Protein AF-A0A9E3BGW9-F1 (afdb_monomer_lite)

Radius of gyration: 23.38 Å; chains: 1; bounding box: 86×30×37 Å

Secondary structure (DSSP, 8-state):
--EEEEEEE-S-GGGTT--SSEEEEE-S-----GGG--TTEEEEEEETT--EEEEEESSSS-EEESS-TTSTTSTTHHHHHHHHHHHTT----HHHHHHHHHHHHHHHGGGG---------------------

Foldseek 3Di:
DKDKAFKAFPLDFLNPPDDGTWIFIADDDDFDDPVPDDPQKDQGMAGPVRTGAKIAGPPDSDIDGRTDLPDLRTQQSLSSVLSSCVSVVDDRDPVVSVVVNVVSVVVCVVVPDDDPDDDDDDDDDDDDDDDDD

Structure (mmCIF, N/CA/C/O backbone):
data_AF-A0A9E3BGW9-F1
#
_entry.id   AF-A0A9E3BGW9-F1
#
loop_
_atom_site.group_PDB
_atom_site.id
_atom_site.type_symbol
_atom_site.label_atom_id
_atom_site.label_alt_id
_atom_site.label_comp_id
_atom_site.label_asym_id
_atom_site.label_entity_id
_atom_site.label_seq_id
_atom_site.pdbx_PDB_ins_code
_atom_site.Cartn_x
_atom_site.Cartn_y
_atom_site.Cartn_z
_atom_site.occupancy
_atom_site.B_iso_or_equiv
_atom_site.auth_seq_id
_atom_site.auth_comp_id
_atom_site.auth_asym_id
_atom_site.auth_atom_id
_atom_site.pdbx_PDB_model_num
ATOM 1 N N . HIS A 1 1 ? 8.437 18.934 7.105 1.00 51.59 1 HIS A N 1
ATOM 2 C CA . HIS A 1 1 ? 7.301 18.046 7.430 1.00 51.59 1 HIS A CA 1
ATOM 3 C C . HIS A 1 1 ? 7.357 16.849 6.499 1.00 51.59 1 HIS A C 1
ATOM 5 O O . HIS A 1 1 ? 7.489 17.057 5.306 1.00 51.59 1 HIS A O 1
ATOM 11 N N . GLY A 1 2 ? 7.350 15.635 7.044 1.00 62.84 2 GLY A N 1
ATOM 12 C CA . GLY A 1 2 ? 7.626 14.388 6.324 1.00 62.84 2 GLY A CA 1
ATOM 13 C C . GLY A 1 2 ? 8.431 13.488 7.251 1.00 62.84 2 GLY A C 1
ATOM 14 O O . GLY A 1 2 ? 9.641 13.645 7.363 1.00 62.84 2 GLY A O 1
ATOM 15 N N . LYS A 1 3 ? 7.745 12.646 8.026 1.00 83.38 3 LYS A N 1
ATOM 16 C CA . LYS A 1 3 ? 8.394 11.635 8.869 1.00 83.38 3 LYS A CA 1
ATOM 17 C C . LYS A 1 3 ? 8.259 10.299 8.163 1.00 83.38 3 LYS A C 1
ATOM 19 O O . LYS A 1 3 ? 7.172 9.975 7.688 1.00 83.38 3 LYS A O 1
ATOM 24 N N . THR A 1 4 ? 9.328 9.522 8.118 1.00 90.19 4 THR A N 1
ATOM 25 C CA . THR A 1 4 ? 9.249 8.139 7.655 1.00 90.19 4 THR A CA 1
ATOM 26 C C . THR A 1 4 ? 8.781 7.231 8.789 1.00 90.19 4 THR A C 1
ATOM 28 O O . THR A 1 4 ? 8.835 7.573 9.976 1.00 90.19 4 THR A O 1
ATOM 31 N N . SER A 1 5 ? 8.228 6.079 8.442 1.00 92.81 5 SER A N 1
ATOM 32 C CA . SER A 1 5 ? 7.826 5.056 9.399 1.00 92.81 5 SER A CA 1
ATOM 33 C C . SER A 1 5 ? 7.952 3.677 8.786 1.00 92.81 5 SER A C 1
ATOM 35 O O . SER A 1 5 ? 7.636 3.486 7.618 1.00 92.81 5 SER A O 1
ATOM 37 N N . SER A 1 6 ? 8.373 2.722 9.609 1.00 97.25 6 SER A N 1
ATOM 38 C CA . SER A 1 6 ? 8.366 1.305 9.265 1.00 97.25 6 SER A CA 1
ATOM 39 C C . SER A 1 6 ? 6.932 0.772 9.340 1.00 97.25 6 SER A C 1
ATOM 41 O O . SER A 1 6 ? 6.267 0.904 10.379 1.00 97.25 6 SER A O 1
ATOM 43 N N . VAL A 1 7 ? 6.446 0.229 8.226 1.00 98.12 7 VAL A N 1
ATOM 44 C CA . VAL A 1 7 ? 5.085 -0.290 8.059 1.00 98.12 7 VAL A CA 1
ATOM 45 C C . VAL A 1 7 ? 5.148 -1.783 7.770 1.00 98.12 7 VAL A C 1
ATOM 47 O O . VAL A 1 7 ? 5.808 -2.197 6.825 1.00 98.12 7 VAL A O 1
ATOM 50 N N . PHE A 1 8 ? 4.435 -2.560 8.581 1.00 98.62 8 PHE A N 1
ATOM 51 C CA . PHE A 1 8 ? 4.253 -3.998 8.426 1.00 98.62 8 PHE A CA 1
ATOM 52 C C . PHE A 1 8 ? 2.960 -4.280 7.674 1.00 98.62 8 PHE A C 1
ATOM 54 O O . PHE A 1 8 ? 1.974 -3.567 7.893 1.00 98.62 8 PHE A O 1
ATOM 61 N N . HIS A 1 9 ? 2.924 -5.310 6.833 1.00 98.62 9 HIS A N 1
ATOM 62 C CA . HIS A 1 9 ? 1.747 -5.593 6.012 1.00 98.62 9 HIS A CA 1
ATOM 63 C C . HIS A 1 9 ? 1.470 -7.076 5.769 1.00 98.62 9 HIS A C 1
ATOM 65 O O . HIS A 1 9 ? 2.346 -7.927 5.860 1.00 98.62 9 HIS A O 1
ATOM 71 N N . THR A 1 10 ? 0.251 -7.386 5.335 1.00 97.88 10 THR A N 1
ATOM 72 C CA . THR A 1 10 ? -0.181 -8.758 5.022 1.00 97.88 10 THR A CA 1
ATOM 73 C C . THR A 1 10 ? 0.165 -9.223 3.606 1.00 97.88 10 THR A C 1
ATOM 75 O O . THR A 1 10 ? -0.228 -10.320 3.223 1.00 97.88 10 THR A O 1
ATOM 78 N N . ASN A 1 11 ? 0.908 -8.427 2.824 1.00 98.19 11 ASN A N 1
ATOM 79 C CA . ASN A 1 11 ? 1.300 -8.742 1.443 1.00 98.19 11 ASN A CA 1
ATOM 80 C C . ASN A 1 11 ? 0.082 -8.973 0.519 1.00 98.19 11 ASN A C 1
ATOM 82 O O . ASN A 1 11 ? 0.082 -9.854 -0.340 1.00 98.19 11 ASN A O 1
ATOM 86 N N . THR A 1 12 ? -0.983 -8.190 0.719 1.00 96.88 12 THR A N 1
ATOM 87 C CA . THR A 1 12 ? -2.251 -8.296 -0.018 1.00 96.88 12 THR A CA 1
ATOM 88 C C . THR A 1 12 ? -2.638 -6.980 -0.692 1.00 96.88 12 THR A C 1
ATOM 90 O O . THR A 1 12 ? -2.233 -5.893 -0.269 1.00 96.88 12 THR A O 1
ATOM 93 N N . GLY A 1 13 ? -3.464 -7.072 -1.738 1.00 96.31 13 GLY A N 1
ATOM 94 C CA . GLY A 1 13 ? -4.009 -5.908 -2.435 1.00 96.31 13 GLY A CA 1
ATOM 95 C C . GLY A 1 13 ? -2.916 -5.008 -3.002 1.00 96.31 13 GLY A C 1
ATOM 96 O O . GLY A 1 13 ? -1.922 -5.480 -3.551 1.00 96.31 13 GLY A O 1
ATOM 97 N N . VAL A 1 14 ? -3.061 -3.697 -2.800 1.00 97.88 14 VAL A N 1
ATOM 98 C CA . VAL A 1 14 ? -2.054 -2.715 -3.234 1.00 97.88 14 VAL A CA 1
ATOM 99 C C . VAL A 1 14 ? -0.673 -2.943 -2.606 1.00 97.88 14 VAL A C 1
ATOM 101 O O . VAL A 1 14 ? 0.325 -2.529 -3.184 1.00 97.88 14 VAL A O 1
ATOM 104 N N . LEU A 1 15 ? -0.581 -3.657 -1.478 1.00 98.31 15 LEU A N 1
ATOM 105 C CA . LEU A 1 15 ? 0.676 -3.922 -0.770 1.00 98.31 15 LEU A CA 1
ATOM 106 C C . LEU A 1 15 ? 1.378 -5.217 -1.209 1.00 98.31 15 LEU A C 1
ATOM 108 O O . LEU A 1 15 ? 2.377 -5.616 -0.617 1.00 98.31 15 LEU A O 1
ATOM 112 N N . GLN A 1 16 ? 0.870 -5.899 -2.234 1.00 97.94 16 GLN A N 1
ATOM 113 C CA . GLN A 1 16 ? 1.447 -7.155 -2.695 1.00 97.94 16 GLN A CA 1
ATOM 114 C C . GLN A 1 16 ? 2.846 -6.971 -3.318 1.00 97.94 16 GLN A C 1
ATOM 116 O O . GLN A 1 16 ? 3.070 -6.144 -4.202 1.00 97.94 16 GLN A O 1
ATOM 121 N N . GLY A 1 17 ? 3.793 -7.809 -2.906 1.00 96.88 17 GLY A N 1
ATOM 122 C CA . GLY A 1 17 ? 5.163 -7.846 -3.411 1.00 96.88 17 GLY A CA 1
ATOM 123 C C . GLY A 1 17 ? 6.079 -6.749 -2.868 1.00 96.88 17 GLY A C 1
ATOM 124 O O . GLY A 1 17 ? 7.162 -6.569 -3.419 1.00 96.88 17 GLY A O 1
ATOM 125 N N . LEU A 1 18 ? 5.658 -6.011 -1.837 1.00 97.19 18 LEU A N 1
ATOM 126 C CA . LEU A 1 18 ? 6.521 -5.090 -1.095 1.00 97.19 18 LEU A CA 1
ATOM 127 C C . LEU A 1 18 ? 7.328 -5.823 -0.016 1.00 97.19 18 LEU A C 1
ATOM 129 O O . LEU A 1 18 ? 6.966 -6.915 0.426 1.00 97.19 18 LEU A O 1
ATOM 133 N N . SER A 1 19 ? 8.438 -5.206 0.392 1.00 96.62 19 SER A N 1
ATOM 134 C CA . SER A 1 19 ? 9.215 -5.634 1.557 1.00 96.62 19 SER A CA 1
ATOM 135 C C . SER A 1 19 ? 8.389 -5.496 2.835 1.00 96.62 19 SER A C 1
ATOM 137 O O . SER A 1 19 ? 7.643 -4.532 2.989 1.00 96.62 19 SER A O 1
ATOM 139 N N . ASP A 1 20 ? 8.573 -6.418 3.780 1.00 96.50 20 ASP A N 1
ATOM 140 C CA . ASP A 1 20 ? 7.905 -6.369 5.081 1.00 96.50 20 ASP A CA 1
ATOM 141 C C . ASP A 1 20 ? 8.939 -6.352 6.228 1.00 96.50 20 ASP A C 1
ATOM 143 O O . ASP A 1 20 ? 9.645 -7.346 6.429 1.00 96.50 20 ASP A O 1
ATOM 147 N N . PRO A 1 21 ? 9.064 -5.246 6.987 1.00 97.75 21 PRO A N 1
ATOM 148 C CA . PRO A 1 21 ? 8.389 -3.968 6.770 1.00 97.75 21 PRO A CA 1
ATOM 149 C C . PRO A 1 21 ? 8.997 -3.172 5.601 1.00 97.75 21 PRO A C 1
ATOM 151 O O . PRO A 1 21 ? 10.136 -3.412 5.204 1.00 97.75 21 PRO A O 1
ATOM 154 N N . PHE A 1 22 ? 8.278 -2.150 5.136 1.00 97.56 22 PHE A N 1
ATOM 155 C CA . PHE A 1 22 ? 8.802 -1.126 4.221 1.00 97.56 22 PHE A CA 1
ATOM 156 C C . PHE A 1 22 ? 8.815 0.263 4.874 1.00 97.56 22 PHE A C 1
ATOM 158 O O . PHE A 1 22 ? 8.104 0.527 5.856 1.00 97.56 22 PHE A O 1
ATOM 165 N N . THR A 1 23 ? 9.628 1.165 4.327 1.00 96.50 23 THR A N 1
ATOM 166 C CA . THR A 1 23 ? 9.685 2.576 4.726 1.00 96.50 23 THR A CA 1
ATOM 167 C C . THR A 1 23 ? 8.595 3.378 4.016 1.00 96.50 23 THR A C 1
ATOM 169 O O . THR A 1 23 ? 8.571 3.461 2.791 1.00 96.50 23 THR A O 1
ATOM 172 N N . ALA A 1 24 ? 7.707 4.018 4.782 1.00 96.12 24 ALA A N 1
ATOM 173 C CA . ALA A 1 24 ? 6.628 4.855 4.258 1.00 96.12 24 ALA A CA 1
ATOM 174 C C . ALA A 1 24 ? 6.719 6.300 4.755 1.00 96.12 24 ALA A C 1
ATOM 176 O O . ALA A 1 24 ? 6.941 6.545 5.945 1.00 96.12 24 ALA A O 1
ATOM 177 N N . THR A 1 25 ? 6.458 7.262 3.872 1.00 94.19 25 THR A N 1
ATOM 178 C CA . THR A 1 25 ? 6.392 8.685 4.221 1.00 94.19 25 THR A CA 1
ATOM 179 C C . THR A 1 25 ? 5.024 9.057 4.763 1.00 94.19 25 THR A C 1
ATOM 181 O O . THR A 1 25 ? 3.990 8.749 4.169 1.00 94.19 25 THR A O 1
ATOM 184 N N . ARG A 1 26 ? 5.011 9.768 5.892 1.00 89.06 26 ARG A N 1
ATOM 185 C CA . ARG A 1 26 ? 3.796 10.285 6.523 1.00 89.06 26 ARG A CA 1
ATOM 186 C C . ARG A 1 26 ? 3.896 11.770 6.820 1.00 89.06 26 ARG A C 1
ATOM 188 O O . ARG A 1 26 ? 4.952 12.281 7.207 1.00 89.06 26 ARG A O 1
ATOM 195 N N . TYR A 1 27 ? 2.747 12.430 6.771 1.00 83.69 27 TYR A N 1
ATOM 196 C CA . TYR A 1 27 ? 2.551 13.730 7.400 1.00 83.69 27 TYR A CA 1
ATOM 197 C C . TYR A 1 27 ? 1.841 13.584 8.746 1.00 83.69 27 TYR A C 1
ATOM 199 O O . TYR A 1 27 ? 1.412 12.498 9.140 1.00 83.69 27 TYR A O 1
ATOM 207 N N . HIS A 1 28 ? 1.767 14.687 9.488 1.00 69.94 28 HIS A N 1
ATOM 208 C CA . HIS A 1 28 ? 0.946 14.748 10.689 1.00 69.94 28 HIS A CA 1
ATOM 209 C C . HIS A 1 28 ? -0.517 14.642 10.262 1.00 69.94 28 HIS A C 1
ATOM 211 O O . HIS A 1 28 ? -1.042 15.564 9.648 1.00 69.94 28 HIS A O 1
ATOM 217 N N . SER A 1 29 ? -1.142 13.505 10.548 1.00 70.88 29 SER A N 1
ATOM 218 C CA . SER A 1 29 ? -2.555 13.274 10.279 1.00 70.88 29 SER A CA 1
ATOM 219 C C . SER A 1 29 ? -3.173 12.458 11.406 1.00 70.88 29 SER A C 1
ATOM 221 O O . SER A 1 29 ? -2.464 11.811 12.184 1.00 70.88 29 SER A O 1
ATOM 223 N N . LEU A 1 30 ? -4.499 12.519 11.484 1.00 87.38 30 LEU A N 1
ATOM 224 C CA . LEU A 1 30 ? -5.295 11.607 12.292 1.00 87.38 30 LEU A CA 1
ATOM 225 C C . LEU A 1 30 ? -5.154 10.183 11.742 1.00 87.38 30 LEU A C 1
ATOM 227 O O . LEU A 1 30 ? -4.837 9.979 10.571 1.00 87.38 30 LEU A O 1
ATOM 231 N N . THR A 1 31 ? -5.386 9.201 12.602 1.00 91.44 31 THR A N 1
ATOM 232 C CA . THR A 1 31 ? -5.302 7.778 12.262 1.00 91.44 31 THR A CA 1
ATOM 233 C C . THR A 1 31 ? -6.606 7.094 12.626 1.00 91.44 31 THR A C 1
ATOM 235 O O . THR A 1 31 ? -7.246 7.486 13.601 1.00 91.44 31 THR A O 1
ATOM 238 N N . ILE A 1 32 ? -6.972 6.045 11.889 1.00 93.44 32 ILE A N 1
ATOM 239 C CA . ILE A 1 32 ? -8.141 5.224 12.219 1.00 93.44 32 ILE A CA 1
ATOM 240 C C . ILE A 1 32 ? -7.949 4.604 13.608 1.00 93.44 32 ILE A C 1
ATOM 242 O O . ILE A 1 32 ? -6.925 3.966 13.873 1.00 93.44 32 ILE A O 1
ATOM 246 N N . LEU A 1 33 ? -8.944 4.783 14.477 1.00 94.94 33 LEU A N 1
ATOM 247 C CA . LEU A 1 33 ? -9.018 4.087 15.756 1.00 94.94 33 LEU A CA 1
ATOM 248 C C . LEU A 1 33 ? -9.473 2.638 15.506 1.00 94.94 33 LEU A C 1
ATOM 250 O O . LEU A 1 33 ? -10.488 2.439 14.833 1.00 94.94 33 LEU A O 1
ATOM 254 N N . PRO A 1 34 ? -8.743 1.613 15.985 1.00 94.38 34 PRO A N 1
ATOM 255 C CA . PRO A 1 34 ? -9.096 0.214 15.734 1.00 94.38 34 PRO A CA 1
ATOM 256 C C . PRO A 1 34 ? -10.535 -0.150 16.120 1.00 94.38 34 PRO A C 1
ATOM 258 O O . PRO A 1 34 ? -11.180 -0.911 15.409 1.00 94.38 34 PRO A O 1
ATOM 261 N N . GLU A 1 35 ? -11.04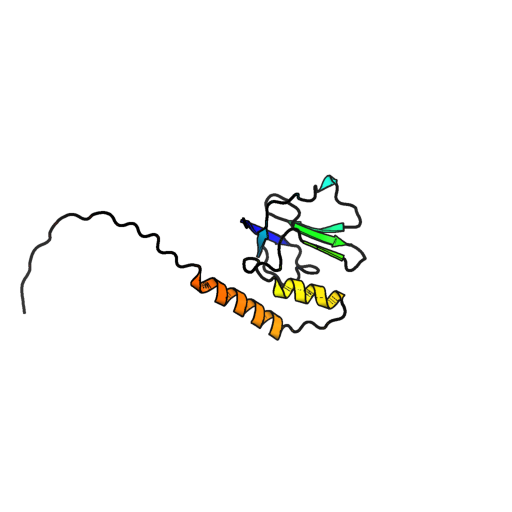2 0.419 17.209 1.00 95.75 35 GLU A N 1
ATOM 262 C CA . GLU A 1 35 ? -12.391 0.205 17.731 1.00 95.75 35 GLU A CA 1
ATOM 263 C C . GLU A 1 35 ? -13.500 0.836 16.876 1.00 95.75 35 GLU A C 1
ATOM 265 O O . GLU A 1 35 ? -14.663 0.471 17.023 1.00 95.75 35 GLU A O 1
ATOM 270 N N . THR A 1 36 ? -13.157 1.761 15.974 1.00 96.31 36 THR A N 1
ATOM 271 C CA . THR A 1 36 ? -14.113 2.399 15.058 1.00 96.31 36 THR A CA 1
ATOM 272 C C . THR A 1 36 ? -14.067 1.804 13.653 1.00 96.31 36 THR A C 1
ATOM 274 O O . THR A 1 36 ? -14.708 2.343 12.752 1.00 96.31 36 THR A O 1
ATOM 277 N N . LEU A 1 37 ? -13.266 0.758 13.421 1.00 96.44 37 LEU A N 1
ATOM 278 C CA . LEU A 1 37 ? -13.143 0.152 12.100 1.00 96.44 37 LEU A CA 1
ATOM 279 C C . LEU A 1 37 ? -14.409 -0.672 11.783 1.00 96.44 37 LEU A C 1
ATOM 281 O O . LEU A 1 37 ? -14.726 -1.596 12.535 1.00 96.44 37 LEU A O 1
ATOM 285 N N . PRO A 1 38 ? -15.135 -0.359 10.696 1.00 97.19 38 PRO A N 1
ATOM 286 C CA . PRO A 1 38 ? -16.329 -1.104 10.310 1.00 97.19 38 PRO A CA 1
ATOM 287 C C . PRO A 1 38 ? -15.963 -2.517 9.821 1.00 97.19 38 PRO A C 1
ATOM 289 O O . PRO A 1 38 ? -14.851 -2.741 9.340 1.00 97.19 38 PRO A O 1
ATOM 292 N N . ALA A 1 39 ? -16.891 -3.472 9.938 1.00 97.44 39 ALA A N 1
ATOM 293 C CA . ALA A 1 39 ? -16.643 -4.890 9.639 1.00 97.44 39 ALA A CA 1
ATOM 294 C C . ALA A 1 39 ? -16.359 -5.163 8.149 1.00 97.44 39 ALA A C 1
ATOM 296 O O . ALA A 1 39 ? -15.757 -6.175 7.799 1.00 97.44 39 ALA A O 1
ATOM 297 N N . GLU A 1 40 ? -16.769 -4.246 7.278 1.00 98.31 40 GLU A N 1
ATOM 298 C CA . GLU A 1 40 ? -16.547 -4.275 5.838 1.00 98.31 40 GLU A CA 1
ATOM 299 C C . GLU A 1 40 ? -15.093 -3.955 5.455 1.00 98.31 40 GLU A C 1
ATOM 301 O O . GLU A 1 40 ? -14.697 -4.190 4.312 1.00 98.31 40 GLU A O 1
ATOM 306 N N . LEU A 1 41 ? -14.290 -3.423 6.385 1.00 98.31 41 LEU A N 1
ATOM 307 C CA . LEU A 1 41 ? -12.878 -3.116 6.177 1.00 98.31 41 LEU A CA 1
ATOM 308 C C . LEU A 1 41 ? -11.986 -4.050 6.996 1.00 98.31 41 LEU A C 1
ATOM 310 O O . LEU A 1 41 ? -12.067 -4.112 8.220 1.00 98.31 41 LEU A O 1
ATOM 314 N N . GLU A 1 42 ? -11.040 -4.699 6.327 1.00 97.94 42 GLU A N 1
ATOM 315 C CA . GLU A 1 42 ? -9.968 -5.439 6.986 1.00 97.94 42 GLU A CA 1
ATOM 316 C C . GLU A 1 42 ? -8.662 -4.638 6.988 1.00 97.94 42 GLU A C 1
ATOM 318 O O . GLU A 1 42 ? -8.344 -3.909 6.043 1.00 97.94 42 GLU A O 1
ATOM 323 N N . VAL A 1 43 ? -7.879 -4.772 8.060 1.00 98.38 43 VAL A N 1
ATOM 324 C CA . VAL A 1 43 ? -6.573 -4.111 8.170 1.00 98.38 43 VAL A CA 1
ATOM 325 C C . VAL A 1 43 ? -5.517 -4.899 7.412 1.00 98.38 43 VAL A C 1
ATOM 327 O O . VAL A 1 43 ? -5.266 -6.063 7.711 1.00 98.38 43 VAL A O 1
ATOM 330 N N . THR A 1 44 ? -4.839 -4.230 6.484 1.00 98.50 44 THR A N 1
ATOM 331 C CA . THR A 1 44 ? -3.786 -4.817 5.646 1.00 98.50 44 THR A CA 1
ATOM 332 C C . THR A 1 44 ? -2.387 -4.357 6.034 1.00 98.50 44 THR A C 1
ATOM 334 O O . THR A 1 44 ? -1.419 -5.030 5.689 1.00 98.50 44 THR A O 1
ATOM 337 N N . ALA A 1 45 ? -2.257 -3.248 6.771 1.00 98.38 45 ALA A N 1
ATOM 338 C CA . ALA A 1 45 ? -0.965 -2.776 7.258 1.00 98.38 45 ALA A CA 1
ATOM 339 C C . ALA A 1 45 ? -1.037 -2.014 8.580 1.00 98.38 45 ALA A C 1
ATOM 341 O O . ALA A 1 45 ? -2.016 -1.316 8.861 1.00 98.38 45 ALA A O 1
ATOM 342 N N . ARG A 1 46 ? 0.034 -2.108 9.379 1.00 98.31 46 ARG A N 1
ATOM 343 C CA . ARG A 1 46 ? 0.192 -1.418 10.667 1.00 98.31 46 ARG A CA 1
ATOM 344 C C . ARG A 1 46 ? 1.636 -0.993 10.931 1.00 98.31 46 ARG A C 1
ATOM 346 O O . ARG A 1 46 ? 2.572 -1.588 10.415 1.00 98.31 46 ARG A O 1
ATOM 353 N N . THR A 1 47 ? 1.845 -0.002 11.792 1.00 96.56 47 THR A N 1
ATOM 354 C CA . THR A 1 47 ? 3.163 0.199 12.424 1.00 96.56 47 THR A CA 1
ATOM 355 C C . THR A 1 47 ? 3.390 -0.824 13.538 1.00 96.56 47 THR A C 1
ATOM 357 O O . THR A 1 47 ? 2.443 -1.428 14.044 1.00 96.56 47 THR A O 1
ATOM 360 N N . ARG A 1 48 ? 4.632 -0.937 14.031 1.00 95.88 48 ARG A N 1
ATOM 361 C CA . ARG A 1 48 ? 4.945 -1.728 15.240 1.00 95.88 48 ARG A CA 1
ATOM 362 C C . ARG A 1 48 ? 4.133 -1.302 16.471 1.00 95.88 48 ARG A C 1
ATOM 364 O O . ARG A 1 48 ? 3.820 -2.135 17.309 1.00 95.88 48 ARG A O 1
ATOM 371 N N . SER A 1 49 ? 3.785 -0.019 16.572 1.00 93.62 49 SER A N 1
ATOM 372 C CA . SER A 1 49 ? 2.957 0.525 17.657 1.00 93.62 49 SER A CA 1
ATOM 373 C C . SER A 1 49 ? 1.451 0.297 17.463 1.00 93.62 49 SER A C 1
ATOM 375 O O . SER A 1 49 ? 0.662 0.792 18.259 1.00 93.62 49 SER A O 1
ATOM 377 N N . GLY A 1 50 ? 1.038 -0.412 16.408 1.00 94.81 50 GLY A N 1
ATOM 378 C CA . GLY A 1 50 ? -0.355 -0.792 16.165 1.00 94.81 50 GLY A CA 1
ATOM 379 C C . GLY A 1 50 ? -1.182 0.205 15.349 1.00 94.81 50 GLY A C 1
ATOM 380 O O . GLY A 1 50 ? -2.333 -0.106 15.033 1.00 94.81 50 GLY A O 1
ATOM 381 N N . VAL A 1 51 ? -0.613 1.352 14.955 1.00 95.12 51 VAL A N 1
ATOM 382 C CA . VAL A 1 51 ? -1.300 2.356 14.122 1.00 95.12 51 VAL A CA 1
ATOM 383 C C . VAL A 1 51 ? -1.699 1.718 12.799 1.00 95.12 51 VAL A C 1
ATOM 385 O O . VAL A 1 51 ? -0.846 1.131 12.136 1.00 95.12 51 VAL A O 1
ATOM 388 N N . ILE A 1 52 ? -2.971 1.833 12.416 1.00 97.56 52 ILE A N 1
ATOM 389 C CA . ILE A 1 52 ? -3.482 1.322 11.139 1.00 97.56 52 ILE A CA 1
ATOM 390 C C . ILE A 1 52 ? -2.892 2.154 10.000 1.00 97.56 52 ILE A C 1
ATOM 392 O O . ILE A 1 52 ? -3.020 3.376 9.972 1.00 97.56 52 ILE A O 1
ATOM 396 N N . MET A 1 53 ? -2.229 1.472 9.072 1.00 97.50 53 MET A N 1
ATOM 397 C CA . MET A 1 53 ? -1.508 2.067 7.947 1.00 97.50 53 MET A CA 1
ATOM 398 C C . MET A 1 53 ? -2.117 1.710 6.593 1.00 97.50 53 MET A C 1
ATOM 400 O O . MET A 1 53 ? -1.891 2.430 5.622 1.00 97.50 53 MET A O 1
ATOM 404 N N . GLY A 1 54 ? -2.887 0.626 6.528 1.00 97.88 54 GLY A N 1
ATOM 405 C CA . GLY A 1 54 ? -3.580 0.193 5.326 1.00 97.88 54 GLY A CA 1
ATOM 406 C C . GLY A 1 54 ? -4.816 -0.622 5.669 1.00 97.88 54 GLY A C 1
ATOM 407 O O . GLY A 1 54 ? -4.822 -1.365 6.653 1.00 97.88 54 GLY A O 1
ATOM 408 N N . VAL A 1 55 ? -5.852 -0.464 4.855 1.00 98.44 55 VAL A N 1
ATOM 409 C CA . VAL A 1 55 ? -7.106 -1.217 4.920 1.00 98.44 55 VAL A CA 1
ATOM 410 C C . VAL A 1 55 ? -7.548 -1.607 3.513 1.00 98.44 55 VAL A C 1
ATOM 412 O O . VAL A 1 55 ? -7.167 -0.962 2.530 1.00 98.44 55 VAL A O 1
ATOM 415 N N . ARG A 1 56 ? -8.380 -2.639 3.399 1.00 98.00 56 ARG A N 1
ATOM 416 C CA . ARG A 1 56 ? -9.151 -2.901 2.180 1.00 98.00 56 ARG A CA 1
ATOM 417 C C . ARG A 1 56 ? -10.572 -3.306 2.519 1.00 98.00 56 ARG A C 1
ATOM 419 O O . ARG A 1 56 ? -10.814 -3.856 3.590 1.00 98.00 56 ARG A O 1
ATOM 426 N N . HIS A 1 57 ? -11.487 -3.043 1.600 1.00 98.31 57 HIS A N 1
ATOM 427 C CA . HIS A 1 57 ? -12.833 -3.579 1.695 1.00 98.31 57 HIS A CA 1
ATOM 428 C C . HIS A 1 57 ? -12.812 -5.092 1.435 1.00 98.31 57 HIS A C 1
ATOM 430 O O . HIS A 1 57 ? -12.045 -5.565 0.596 1.00 98.31 57 HIS A O 1
ATOM 436 N N . ILE A 1 58 ? -13.634 -5.852 2.162 1.00 97.38 58 ILE A N 1
ATOM 437 C CA . ILE A 1 58 ? -13.651 -7.323 2.082 1.00 97.38 58 ILE A CA 1
ATOM 438 C C . ILE A 1 58 ? -14.183 -7.847 0.734 1.00 97.38 58 ILE A C 1
ATOM 440 O O . ILE A 1 58 ? -13.681 -8.842 0.222 1.00 97.38 58 ILE A O 1
ATOM 444 N N . GLU A 1 59 ? -15.167 -7.159 0.142 1.00 96.56 59 GLU A N 1
ATOM 445 C CA . GLU A 1 59 ? -15.783 -7.535 -1.146 1.00 96.56 59 GLU A CA 1
ATOM 446 C C . GLU A 1 59 ? -15.457 -6.599 -2.328 1.00 96.56 59 GLU A C 1
ATOM 448 O O . GLU A 1 59 ? -15.263 -7.065 -3.450 1.00 96.56 59 GLU A O 1
ATOM 453 N N . LEU A 1 60 ? -15.411 -5.280 -2.112 1.00 96.69 60 LEU A N 1
ATOM 454 C CA . LEU A 1 60 ? -15.199 -4.286 -3.169 1.00 96.69 60 LEU A CA 1
ATOM 455 C C . LEU A 1 60 ? -13.701 -4.045 -3.435 1.00 96.69 60 LEU A C 1
ATOM 457 O O . LEU A 1 60 ? -12.899 -4.141 -2.506 1.00 96.69 60 LEU A O 1
ATOM 461 N N . PRO A 1 61 ? -13.304 -3.630 -4.657 1.00 94.62 61 PRO A N 1
ATOM 462 C CA . PRO A 1 61 ? -11.915 -3.301 -4.999 1.00 94.62 61 PRO A CA 1
ATOM 463 C C . PRO A 1 61 ? -11.485 -1.930 -4.434 1.00 94.62 61 PRO A C 1
ATOM 465 O O . PRO A 1 61 ? -10.947 -1.077 -5.139 1.00 94.62 61 PRO A O 1
ATOM 468 N N . ILE A 1 62 ? -11.762 -1.689 -3.152 1.00 96.94 62 ILE A N 1
ATOM 469 C CA . ILE A 1 62 ? -11.473 -0.443 -2.443 1.00 96.94 62 ILE A CA 1
ATOM 470 C C . ILE A 1 62 ? -10.310 -0.689 -1.489 1.00 96.94 62 ILE A C 1
ATOM 472 O O . ILE A 1 62 ? -10.373 -1.546 -0.606 1.00 96.94 62 ILE A O 1
ATOM 476 N N . HIS A 1 63 ? -9.259 0.109 -1.644 1.00 98.00 63 HIS A N 1
ATOM 477 C CA . HIS A 1 63 ? -8.057 0.064 -0.823 1.00 98.00 63 HIS A CA 1
ATOM 478 C C . HIS A 1 63 ? -7.770 1.454 -0.259 1.00 98.00 63 HIS A C 1
ATOM 480 O O . HIS A 1 63 ? -7.911 2.452 -0.963 1.00 98.00 63 HIS A O 1
ATOM 486 N N . GLY A 1 64 ? -7.349 1.514 1.003 1.00 97.19 64 GLY A N 1
ATOM 487 C CA . GLY A 1 64 ? -6.930 2.746 1.663 1.00 97.19 64 GLY A CA 1
ATOM 488 C C . GLY A 1 64 ? -5.540 2.592 2.267 1.00 97.19 64 GLY A C 1
ATOM 489 O O . GLY A 1 64 ? -5.244 1.572 2.887 1.00 97.19 64 GLY A O 1
ATOM 490 N N . VAL A 1 65 ? -4.697 3.613 2.114 1.00 97.38 65 VAL A N 1
ATOM 491 C CA . VAL A 1 65 ? -3.390 3.722 2.776 1.00 97.38 65 VAL A CA 1
ATOM 492 C C . VAL A 1 65 ? -3.296 5.060 3.509 1.00 97.38 65 VAL A C 1
ATOM 494 O O . VAL A 1 65 ? -3.784 6.075 3.024 1.00 97.38 65 VAL A O 1
ATOM 497 N N . GLN A 1 66 ? -2.698 5.063 4.702 1.00 95.88 66 GLN A N 1
ATOM 498 C CA . GLN A 1 66 ? -2.578 6.254 5.565 1.00 95.88 66 GLN A CA 1
ATOM 499 C C . GLN A 1 66 ? -1.332 7.104 5.253 1.00 95.88 66 GLN A C 1
ATOM 501 O O . GLN A 1 66 ? -1.166 8.211 5.771 1.00 95.88 66 GLN A O 1
ATOM 506 N N . PHE A 1 67 ? -0.416 6.548 4.468 1.00 95.38 67 PHE A N 1
ATOM 507 C CA . PHE A 1 67 ? 0.852 7.144 4.065 1.00 95.38 67 PHE A CA 1
ATOM 508 C C . PHE A 1 67 ? 0.793 7.617 2.609 1.00 95.38 67 PHE A C 1
ATOM 510 O O . PHE A 1 67 ? -0.203 7.402 1.927 1.00 95.38 67 PHE A O 1
ATOM 517 N N . HIS A 1 68 ? 1.871 8.249 2.150 1.00 95.12 68 HIS A N 1
ATOM 518 C CA . HIS A 1 68 ? 1.982 8.857 0.825 1.00 95.12 68 HIS A CA 1
ATOM 519 C C . HIS A 1 68 ? 2.730 7.930 -0.141 1.00 95.12 68 HIS A C 1
ATOM 521 O O . HIS A 1 68 ? 3.967 7.959 -0.146 1.00 95.12 68 HIS A O 1
ATOM 527 N N . PRO A 1 69 ? 2.042 7.069 -0.919 1.00 95.50 69 PRO A N 1
ATOM 528 C CA . PRO A 1 69 ? 2.695 6.178 -1.880 1.00 95.50 69 PRO A CA 1
ATOM 529 C C . PRO A 1 69 ? 3.379 6.935 -3.026 1.00 95.50 69 PRO A C 1
ATOM 531 O O . PRO A 1 69 ? 4.256 6.386 -3.677 1.00 95.50 69 PRO A O 1
ATOM 534 N N . GLU A 1 70 ? 3.012 8.191 -3.269 1.00 94.38 70 GLU A N 1
ATOM 535 C CA . GLU A 1 70 ? 3.611 9.064 -4.279 1.00 94.38 70 GLU A CA 1
ATOM 536 C C . GLU A 1 70 ? 4.932 9.699 -3.832 1.00 94.38 70 GLU A C 1
ATOM 538 O O . GLU A 1 70 ? 5.676 10.240 -4.650 1.00 94.38 70 GLU A O 1
ATOM 543 N N . SER A 1 71 ? 5.221 9.684 -2.529 1.00 92.75 71 SER A N 1
ATOM 544 C CA . SER A 1 71 ? 6.429 10.308 -2.006 1.00 92.75 71 SER A CA 1
ATOM 545 C C . SER A 1 71 ? 7.671 9.522 -2.412 1.00 92.75 71 SER A C 1
ATOM 547 O O . SER A 1 71 ? 7.726 8.308 -2.241 1.00 92.75 71 SER A O 1
ATOM 549 N N . ILE A 1 72 ? 8.715 10.236 -2.841 1.00 90.25 72 ILE A N 1
ATOM 550 C CA . ILE A 1 72 ? 10.013 9.651 -3.204 1.00 90.25 72 ILE A CA 1
ATOM 551 C C . ILE A 1 72 ? 10.661 8.861 -2.055 1.00 90.25 72 ILE A C 1
ATOM 553 O O . ILE A 1 72 ? 11.415 7.930 -2.297 1.00 90.25 72 ILE A O 1
ATOM 557 N N . LEU A 1 73 ? 10.345 9.211 -0.803 1.00 91.19 73 LEU A N 1
ATOM 558 C CA . LEU A 1 73 ? 10.853 8.538 0.396 1.00 91.19 73 LEU A CA 1
ATOM 559 C C . LEU A 1 73 ? 10.001 7.323 0.814 1.00 91.19 73 LEU A C 1
ATOM 561 O O . LEU A 1 73 ? 10.319 6.671 1.808 1.00 91.19 73 LEU A O 1
ATOM 565 N N . THR A 1 74 ? 8.903 7.031 0.107 1.00 94.44 74 THR A N 1
ATOM 566 C CA . THR A 1 74 ? 8.125 5.801 0.295 1.00 94.44 74 THR A CA 1
ATOM 567 C C . THR A 1 74 ? 8.648 4.709 -0.631 1.00 94.44 74 THR A C 1
ATOM 569 O O . THR A 1 74 ? 8.638 4.841 -1.855 1.00 94.44 74 THR A O 1
ATOM 572 N N . GLU A 1 75 ? 9.062 3.593 -0.046 1.00 95.25 75 GLU A N 1
ATOM 573 C CA . GLU A 1 75 ? 9.518 2.423 -0.790 1.00 95.25 75 GLU A CA 1
ATOM 574 C C . GLU A 1 75 ? 8.358 1.765 -1.550 1.00 95.25 75 GLU A C 1
ATOM 576 O O . GLU A 1 75 ? 7.257 1.590 -1.027 1.00 95.25 75 GLU A O 1
ATOM 581 N N . GLY A 1 76 ? 8.614 1.391 -2.807 1.00 96.06 76 GLY A N 1
ATOM 582 C CA . GLY A 1 76 ? 7.683 0.623 -3.638 1.00 96.06 76 GLY A CA 1
ATOM 583 C C . GLY A 1 76 ? 6.375 1.338 -4.007 1.00 96.06 76 GLY A C 1
ATOM 584 O O . GLY A 1 76 ? 5.411 0.678 -4.394 1.00 96.06 76 GLY A O 1
ATOM 585 N N . GLY A 1 77 ? 6.333 2.674 -3.961 1.00 96.94 77 GLY A N 1
ATOM 586 C CA . GLY A 1 77 ? 5.169 3.465 -4.384 1.00 96.94 77 GLY A CA 1
ATOM 587 C C . GLY A 1 77 ? 4.654 3.124 -5.792 1.00 96.94 77 GLY A C 1
ATOM 588 O O . GLY A 1 77 ? 3.461 2.894 -5.992 1.00 96.94 77 GLY A O 1
ATOM 589 N N . HIS A 1 78 ? 5.565 2.975 -6.760 1.00 97.25 78 HIS A N 1
ATOM 590 C CA . HIS A 1 78 ? 5.233 2.561 -8.130 1.00 97.25 78 HIS A CA 1
ATOM 591 C C . HIS A 1 78 ? 4.591 1.170 -8.194 1.00 97.25 78 HIS A C 1
ATOM 593 O O . HIS A 1 78 ? 3.654 0.958 -8.962 1.00 97.25 78 HIS A O 1
ATOM 599 N N 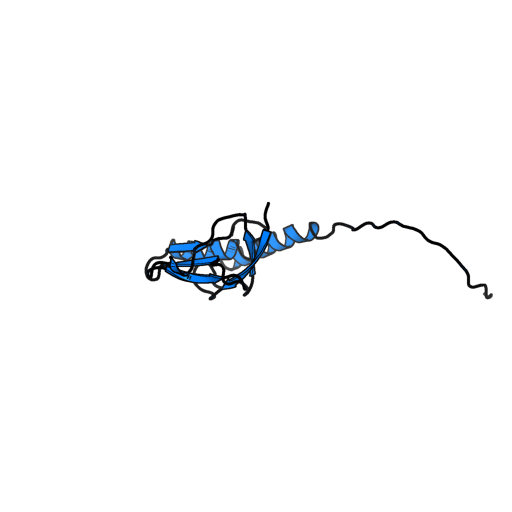. ARG A 1 79 ? 5.054 0.225 -7.370 1.00 97.88 79 ARG A N 1
ATOM 600 C CA . ARG A 1 79 ? 4.462 -1.113 -7.269 1.00 97.88 79 ARG A CA 1
ATOM 601 C C . ARG A 1 79 ? 3.072 -1.071 -6.659 1.00 97.88 79 ARG A C 1
ATOM 603 O O . ARG A 1 79 ? 2.197 -1.765 -7.163 1.00 97.88 79 ARG A O 1
ATOM 610 N N . MET A 1 80 ? 2.843 -0.236 -5.644 1.00 97.94 80 MET A N 1
ATOM 611 C CA . MET A 1 80 ? 1.501 -0.053 -5.080 1.00 97.94 80 MET A CA 1
ATOM 612 C C . MET A 1 80 ? 0.517 0.466 -6.121 1.00 97.94 80 MET A C 1
ATOM 614 O O . MET A 1 80 ? -0.577 -0.080 -6.256 1.00 97.94 80 MET A O 1
ATOM 618 N N . LEU A 1 81 ? 0.923 1.480 -6.889 1.00 96.81 81 LEU A N 1
ATOM 619 C CA . LEU A 1 81 ? 0.103 2.014 -7.971 1.00 96.81 81 LEU A CA 1
ATOM 620 C C . LEU A 1 81 ? -0.148 0.955 -9.052 1.00 96.81 81 LEU A C 1
ATOM 622 O O . LEU A 1 81 ? -1.281 0.781 -9.486 1.00 96.81 81 LEU A O 1
ATOM 626 N N . ALA A 1 82 ? 0.881 0.204 -9.444 1.00 97.75 82 ALA A N 1
ATOM 627 C CA . ALA A 1 82 ? 0.747 -0.860 -10.432 1.00 97.75 82 ALA A CA 1
ATOM 628 C C . ALA A 1 82 ? -0.179 -1.992 -9.955 1.00 97.75 82 ALA A C 1
ATOM 630 O O . ALA A 1 82 ? -0.999 -2.470 -10.731 1.00 97.75 82 ALA A O 1
ATOM 631 N N . ASN A 1 83 ? -0.103 -2.382 -8.678 1.00 97.69 83 ASN A N 1
ATOM 632 C CA . ASN A 1 83 ? -1.038 -3.327 -8.069 1.00 97.69 83 ASN A CA 1
ATOM 633 C C . ASN A 1 83 ? -2.465 -2.773 -8.031 1.00 97.69 83 ASN A C 1
ATOM 635 O O . ASN A 1 83 ? -3.404 -3.534 -8.203 1.00 97.69 83 ASN A O 1
ATOM 639 N N . TRP A 1 84 ? -2.650 -1.473 -7.796 1.00 96.88 84 TRP A N 1
ATOM 640 C CA . TRP A 1 84 ? -3.977 -0.857 -7.814 1.00 96.88 84 TRP A CA 1
ATOM 641 C C . TRP A 1 84 ? -4.580 -0.827 -9.225 1.00 96.88 84 TRP A C 1
ATOM 643 O O . TRP A 1 84 ? -5.749 -1.162 -9.399 1.00 96.88 84 TRP A O 1
ATOM 653 N N . LEU A 1 85 ? -3.779 -0.505 -10.244 1.00 96.19 85 LEU A N 1
ATOM 654 C CA . LEU A 1 85 ? -4.227 -0.441 -11.639 1.00 96.19 85 LEU A CA 1
ATOM 655 C C . LEU A 1 85 ? -4.755 -1.786 -12.172 1.00 96.19 85 LEU A C 1
ATOM 657 O O . LEU A 1 85 ? -5.621 -1.779 -13.049 1.00 96.19 85 LEU A O 1
ATOM 661 N N . THR A 1 86 ? -4.327 -2.927 -11.618 1.00 96.56 86 THR A N 1
ATOM 662 C CA . THR A 1 86 ? -4.901 -4.235 -11.990 1.00 96.56 86 THR A CA 1
ATOM 663 C C . THR A 1 86 ? -6.370 -4.366 -11.596 1.00 96.56 86 THR A C 1
ATOM 665 O O . THR A 1 86 ? -7.157 -4.943 -12.344 1.00 96.56 86 THR A O 1
ATOM 668 N N . TYR A 1 87 ? -6.788 -3.739 -10.493 1.00 94.19 87 TYR A N 1
ATOM 669 C CA . TYR A 1 87 ? -8.200 -3.645 -10.110 1.00 94.19 87 TYR A CA 1
ATOM 670 C C . TYR A 1 87 ? -8.997 -2.696 -11.017 1.00 94.19 87 TYR A C 1
ATOM 672 O O . TYR A 1 87 ? -10.222 -2.781 -11.070 1.00 94.19 87 TYR A O 1
ATOM 680 N N . CYS A 1 88 ? -8.316 -1.827 -11.769 1.00 94.69 88 CYS A N 1
ATOM 681 C CA . CYS A 1 88 ? -8.903 -0.984 -12.812 1.00 94.69 88 CYS A CA 1
ATOM 682 C C . CYS A 1 88 ? -8.904 -1.656 -14.200 1.00 94.69 88 CYS A C 1
ATOM 684 O O . CYS A 1 88 ? -9.218 -1.000 -15.194 1.00 94.69 88 CYS A O 1
ATOM 686 N N . GLY A 1 89 ? -8.538 -2.940 -14.287 1.00 95.44 89 GLY A N 1
ATOM 687 C CA . GLY A 1 89 ? -8.501 -3.698 -15.540 1.00 95.44 89 GLY A CA 1
ATOM 688 C C . GLY A 1 89 ? -7.276 -3.424 -16.413 1.00 95.44 89 GLY A C 1
ATOM 689 O O . GLY A 1 89 ? -7.330 -3.681 -17.612 1.00 95.44 89 GLY A O 1
ATOM 690 N N . GLN A 1 90 ? -6.196 -2.877 -15.848 1.00 96.06 90 GLN A N 1
ATOM 691 C CA . GLN A 1 90 ? -4.919 -2.720 -16.549 1.00 96.06 90 GLN A CA 1
ATOM 692 C C . GLN A 1 90 ? -3.986 -3.897 -16.262 1.00 96.06 90 GLN A C 1
ATOM 694 O O . GLN A 1 90 ? -3.922 -4.393 -15.137 1.00 96.06 90 GLN A O 1
ATOM 699 N N . ASP A 1 91 ? -3.197 -4.300 -17.253 1.00 94.25 91 ASP A N 1
ATOM 700 C CA . ASP A 1 91 ? -2.145 -5.289 -17.039 1.00 94.25 91 ASP A CA 1
ATOM 701 C C . ASP A 1 91 ? -0.944 -4.671 -16.311 1.00 94.25 91 ASP A C 1
ATOM 703 O O . ASP A 1 91 ? -0.558 -3.521 -16.540 1.00 94.25 91 ASP A O 1
ATOM 707 N N . ARG A 1 92 ? -0.314 -5.459 -15.434 1.00 93.88 92 ARG A N 1
ATOM 708 C CA . ARG A 1 92 ? 0.892 -5.044 -14.711 1.00 93.88 92 ARG A CA 1
ATOM 709 C C . ARG A 1 92 ? 2.147 -5.361 -15.524 1.00 93.88 92 ARG A C 1
ATOM 711 O O . ARG A 1 92 ? 2.534 -6.522 -15.636 1.00 93.88 92 ARG A O 1
ATOM 718 N N . ASP A 1 93 ? 2.843 -4.331 -16.005 1.00 96.06 93 ASP A N 1
ATOM 719 C CA . ASP A 1 93 ? 4.191 -4.480 -16.569 1.00 96.06 93 ASP A CA 1
ATOM 720 C C . ASP A 1 93 ? 5.249 -4.517 -15.452 1.00 96.06 93 ASP A C 1
ATOM 722 O O . ASP A 1 93 ? 5.759 -3.496 -14.980 1.00 96.06 93 ASP A O 1
ATOM 726 N N . ASP A 1 94 ? 5.603 -5.729 -15.031 1.00 95.31 94 ASP A N 1
ATOM 727 C CA . ASP A 1 94 ? 6.601 -5.958 -13.986 1.00 95.31 94 ASP A CA 1
ATOM 728 C C . ASP A 1 94 ? 8.017 -5.483 -14.367 1.00 95.31 94 ASP A C 1
ATOM 730 O O . ASP A 1 94 ? 8.835 -5.206 -13.482 1.00 95.31 94 ASP A O 1
ATOM 734 N N . ALA A 1 95 ? 8.347 -5.387 -15.660 1.00 97.31 95 ALA A N 1
ATOM 735 C CA . ALA A 1 95 ? 9.639 -4.868 -16.098 1.00 97.31 95 ALA A CA 1
ATOM 736 C C . ALA A 1 95 ? 9.702 -3.344 -15.936 1.00 97.31 95 ALA A C 1
ATOM 738 O O . ALA A 1 95 ? 10.704 -2.832 -15.422 1.00 97.31 95 ALA A O 1
ATOM 739 N N . LEU A 1 96 ? 8.625 -2.643 -16.302 1.00 96.94 96 LEU A N 1
ATOM 740 C CA . LEU A 1 96 ? 8.476 -1.206 -16.080 1.00 96.94 96 LEU A CA 1
ATOM 741 C C . LEU A 1 96 ? 8.516 -0.868 -14.589 1.00 96.94 96 LEU A C 1
ATOM 743 O O . LEU A 1 96 ? 9.308 -0.018 -14.188 1.00 96.94 96 LEU A O 1
ATOM 747 N N . VAL A 1 97 ? 7.734 -1.569 -13.762 1.00 97.06 97 VAL A N 1
ATOM 748 C CA . VAL A 1 97 ? 7.688 -1.336 -12.308 1.00 97.06 97 VAL A CA 1
ATOM 749 C C . VAL A 1 97 ? 9.079 -1.459 -11.694 1.00 97.06 97 VAL A C 1
ATOM 751 O O . VAL A 1 97 ? 9.543 -0.530 -11.037 1.00 97.06 97 VAL A O 1
ATOM 754 N N . ARG A 1 98 ? 9.797 -2.555 -11.976 1.00 95.94 98 ARG A N 1
ATOM 755 C CA . ARG A 1 98 ? 11.161 -2.754 -11.461 1.00 95.94 98 ARG A CA 1
ATOM 756 C C . ARG A 1 98 ? 12.131 -1.668 -11.923 1.00 95.94 98 ARG A C 1
ATOM 758 O O . ARG A 1 98 ? 13.079 -1.360 -11.207 1.00 95.94 98 ARG A O 1
ATOM 765 N N . ARG A 1 99 ? 11.958 -1.141 -13.137 1.00 97.19 99 ARG A N 1
ATOM 766 C CA . ARG A 1 99 ? 12.796 -0.054 -13.651 1.00 97.19 99 ARG A CA 1
ATOM 767 C C . ARG A 1 99 ? 12.521 1.252 -12.907 1.00 97.19 99 ARG A C 1
ATOM 769 O O . ARG A 1 99 ? 13.475 1.842 -12.417 1.00 97.19 99 ARG A O 1
ATOM 776 N N . LEU A 1 100 ? 11.255 1.635 -12.749 1.00 95.31 100 LEU A N 1
ATOM 777 C CA . LEU A 1 100 ? 10.863 2.844 -12.015 1.00 95.31 100 LEU A CA 1
ATOM 778 C C . LEU A 1 100 ? 11.272 2.783 -10.535 1.00 95.31 100 LEU A C 1
ATOM 780 O O . LEU A 1 100 ? 11.736 3.773 -9.980 1.00 95.31 100 LEU A O 1
ATOM 784 N N . GLU A 1 101 ? 11.165 1.616 -9.895 1.00 93.44 101 GLU A N 1
ATOM 785 C CA . GLU A 1 101 ? 11.654 1.419 -8.523 1.00 93.44 101 GLU A CA 1
ATOM 786 C C . GLU A 1 101 ? 13.164 1.672 -8.406 1.00 93.44 101 GLU A C 1
ATOM 788 O O . GLU A 1 101 ? 13.594 2.351 -7.475 1.00 93.44 101 GLU A O 1
ATOM 793 N N . ARG A 1 102 ? 13.969 1.178 -9.359 1.00 93.44 102 ARG A N 1
ATOM 794 C CA . ARG A 1 102 ? 15.416 1.449 -9.384 1.00 93.44 102 ARG A CA 1
ATOM 795 C C . ARG A 1 102 ? 15.719 2.923 -9.624 1.00 93.44 102 ARG A C 1
ATOM 797 O O . ARG A 1 102 ? 16.538 3.475 -8.906 1.00 93.44 102 ARG A O 1
ATOM 804 N N . GLU A 1 103 ? 15.023 3.564 -10.564 1.00 93.38 103 GLU A N 1
ATOM 805 C CA . GLU A 1 103 ? 15.197 4.996 -10.850 1.00 93.38 103 GLU A CA 1
ATOM 806 C C . GLU A 1 103 ? 14.955 5.859 -9.594 1.00 93.38 103 GLU A C 1
ATOM 808 O O . GLU A 1 103 ? 15.723 6.783 -9.322 1.00 93.38 103 GLU A O 1
ATOM 813 N N . VAL A 1 104 ? 13.948 5.523 -8.774 1.00 88.94 104 VAL A N 1
ATOM 814 C CA . VAL A 1 104 ? 13.714 6.195 -7.482 1.00 88.94 104 VAL A CA 1
ATOM 815 C C . VAL A 1 104 ? 14.870 5.959 -6.512 1.00 88.94 104 VAL A C 1
ATOM 817 O O . VAL A 1 104 ? 15.382 6.921 -5.941 1.00 88.94 104 VAL A O 1
ATOM 820 N N . VAL A 1 105 ? 15.311 4.713 -6.332 1.00 87.56 105 VAL A N 1
ATOM 821 C CA . VAL A 1 105 ? 16.427 4.393 -5.424 1.00 87.56 105 VAL A CA 1
ATOM 822 C C . VAL A 1 105 ? 17.706 5.127 -5.836 1.00 87.56 105 VAL A C 1
ATOM 824 O O . VAL A 1 105 ? 18.355 5.753 -4.996 1.00 87.56 105 VAL A O 1
ATOM 827 N N . ASP A 1 106 ? 18.028 5.124 -7.127 1.00 89.25 106 ASP A N 1
ATOM 828 C CA . ASP A 1 106 ? 19.211 5.791 -7.672 1.00 89.25 106 ASP A CA 1
ATOM 829 C C . ASP A 1 106 ? 19.144 7.313 -7.467 1.00 89.25 106 ASP A C 1
ATOM 831 O O . ASP A 1 106 ? 20.155 7.946 -7.160 1.00 89.25 106 ASP A O 1
ATOM 835 N N . SER A 1 107 ? 17.948 7.909 -7.553 1.00 85.69 107 SER A N 1
ATOM 836 C CA . SER A 1 107 ? 17.746 9.345 -7.309 1.00 85.69 107 SER A CA 1
ATOM 837 C C . SER A 1 107 ? 17.948 9.769 -5.847 1.00 85.69 107 SER A C 1
ATOM 839 O O . SER A 1 107 ? 18.248 10.933 -5.582 1.00 85.69 107 SER A O 1
ATOM 841 N N . LEU A 1 108 ? 17.826 8.835 -4.896 1.00 80.12 108 LEU A N 1
ATOM 842 C CA . LEU A 1 108 ? 18.046 9.084 -3.467 1.00 80.12 108 LEU A CA 1
ATOM 843 C C . LEU A 1 108 ? 19.520 8.937 -3.057 1.00 80.12 108 LEU A C 1
ATOM 845 O O . LEU A 1 108 ? 19.933 9.522 -2.054 1.00 80.12 108 LEU A O 1
ATOM 849 N N . ALA A 1 109 ? 20.331 8.205 -3.827 1.00 70.25 109 ALA A N 1
ATOM 850 C CA . ALA A 1 109 ? 21.739 7.948 -3.514 1.00 70.25 109 ALA A CA 1
ATOM 851 C C . ALA A 1 109 ? 22.607 9.219 -3.316 1.00 70.25 109 ALA A C 1
ATOM 853 O O . ALA A 1 109 ? 23.448 9.218 -2.411 1.00 70.25 109 ALA A O 1
ATOM 854 N N . PRO A 1 110 ? 22.418 10.330 -4.063 1.00 60.44 110 PRO A N 1
ATOM 855 C CA . PRO A 1 110 ? 23.182 11.563 -3.850 1.00 60.44 110 PRO A CA 1
ATOM 856 C C . PRO A 1 110 ? 22.818 12.324 -2.564 1.00 60.44 110 PRO A C 1
ATOM 858 O O . PRO A 1 110 ? 23.614 13.132 -2.095 1.00 60.44 110 PRO A O 1
ATOM 861 N N . LEU A 1 111 ? 21.640 12.083 -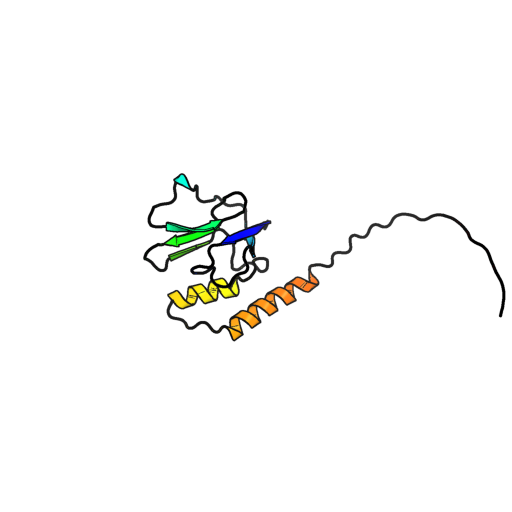1.975 1.00 56.22 111 LEU A N 1
ATOM 862 C CA . LEU A 1 111 ? 21.127 12.829 -0.813 1.00 56.22 111 LEU A CA 1
ATOM 863 C C . LEU A 1 111 ? 21.612 12.272 0.542 1.00 56.22 111 LEU A C 1
ATOM 865 O O . LEU A 1 111 ? 21.329 12.858 1.583 1.00 56.22 111 LEU A O 1
ATOM 869 N N . GLY A 1 112 ? 22.361 11.162 0.544 1.00 46.75 112 GLY A N 1
ATOM 870 C CA . GLY A 1 112 ? 22.897 10.505 1.745 1.00 46.75 112 GLY A CA 1
ATOM 871 C C . GLY A 1 112 ? 24.320 10.917 2.153 1.00 46.75 112 GLY A C 1
ATOM 872 O O . GLY A 1 112 ? 24.894 10.288 3.038 1.00 46.75 112 GLY A O 1
ATOM 873 N N . ARG A 1 113 ? 24.917 11.933 1.514 1.00 39.84 113 ARG A N 1
ATOM 874 C CA . ARG A 1 113 ? 26.255 12.456 1.850 1.00 39.84 113 ARG A CA 1
ATOM 875 C C . ARG A 1 113 ? 26.188 13.932 2.245 1.00 39.84 113 ARG A C 1
ATOM 877 O O . ARG A 1 113 ? 26.644 14.793 1.502 1.00 39.84 113 ARG A O 1
ATOM 884 N N . HIS A 1 114 ? 25.639 14.221 3.422 1.00 35.66 114 HIS A N 1
ATOM 885 C CA . HIS A 1 114 ? 26.006 15.443 4.132 1.00 35.66 114 HIS A CA 1
ATOM 886 C C . HIS A 1 114 ? 27.127 15.111 5.119 1.00 35.66 114 HIS A C 1
ATOM 888 O O . HIS A 1 114 ? 26.980 14.273 6.002 1.00 35.66 114 HIS A O 1
ATOM 894 N N . ASP A 1 115 ? 28.268 15.729 4.841 1.00 41.09 115 ASP A N 1
ATOM 895 C CA . ASP A 1 115 ? 29.506 15.779 5.605 1.00 41.09 115 ASP A CA 1
ATOM 896 C C . ASP A 1 115 ? 29.246 16.468 6.955 1.00 41.09 115 ASP A C 1
ATOM 898 O O . ASP A 1 115 ? 29.057 17.686 7.003 1.00 41.09 115 ASP A O 1
ATOM 902 N N . ASP A 1 116 ? 29.199 15.701 8.049 1.00 35.47 116 ASP A N 1
ATOM 903 C CA . ASP A 1 116 ? 29.282 16.252 9.405 1.00 35.47 116 ASP A CA 1
ATOM 904 C C . ASP A 1 116 ? 30.728 16.702 9.645 1.00 35.47 116 ASP A C 1
ATOM 906 O O . ASP A 1 116 ? 31.547 16.026 10.273 1.00 35.47 116 ASP A O 1
ATOM 910 N N . GLY A 1 117 ? 31.043 17.875 9.100 1.00 37.94 117 GLY A N 1
ATOM 911 C CA . GLY A 1 117 ? 32.260 18.606 9.390 1.00 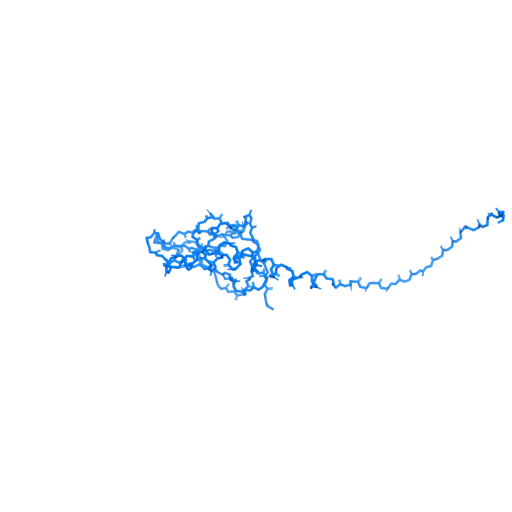37.94 117 GLY A CA 1
ATOM 912 C C . GLY A 1 117 ? 32.320 18.979 10.870 1.00 37.94 117 GLY A C 1
ATOM 913 O O . GLY A 1 117 ? 31.701 19.948 11.306 1.00 37.94 117 GLY A O 1
ATOM 914 N N . VAL A 1 118 ? 33.135 18.248 11.630 1.00 35.03 118 VAL A N 1
ATOM 915 C CA . VAL A 1 118 ? 33.713 18.726 12.888 1.00 35.03 118 VAL A CA 1
ATOM 916 C C . VAL A 1 118 ? 35.193 18.995 12.649 1.00 35.03 118 VAL A C 1
ATOM 918 O O . VAL A 1 118 ? 36.022 18.090 12.614 1.00 35.03 118 VAL A O 1
ATOM 921 N N . VAL A 1 119 ? 35.520 20.277 12.502 1.00 43.84 119 VAL A N 1
ATOM 922 C CA . VAL A 1 119 ? 36.869 20.792 12.735 1.00 43.84 119 VAL A CA 1
ATOM 923 C C . VAL A 1 119 ? 36.989 21.090 14.227 1.00 43.84 119 VAL A C 1
ATOM 925 O O . VAL A 1 119 ? 36.335 22.011 14.707 1.00 43.84 119 VAL A O 1
ATOM 928 N N . SER A 1 120 ? 37.873 20.390 14.943 1.00 30.20 120 SER A N 1
ATOM 929 C CA . SER A 1 120 ? 38.661 21.029 16.007 1.00 30.20 120 SER A CA 1
ATOM 930 C C . SER A 1 120 ? 39.911 20.231 16.398 1.00 30.20 120 SER A C 1
ATOM 932 O O . SER A 1 120 ? 39.817 19.118 16.909 1.00 30.20 120 SER A O 1
ATOM 934 N N . SER A 1 121 ? 41.049 20.913 16.230 1.00 32.78 121 SER A N 1
ATOM 935 C CA . SER A 1 121 ? 42.247 20.923 17.086 1.00 32.78 121 SER A CA 1
ATOM 936 C C . SER A 1 121 ? 43.053 19.633 17.297 1.00 32.78 121 SER A C 1
ATOM 938 O O . SER A 1 121 ? 42.751 18.819 18.164 1.00 32.78 121 SER A O 1
ATOM 940 N N . GLU A 1 122 ? 44.196 19.574 16.610 1.00 34.72 122 GLU A N 1
ATOM 941 C CA . GLU A 1 122 ? 45.457 19.026 17.136 1.00 34.72 122 GLU A CA 1
ATOM 942 C C . GLU A 1 122 ? 45.892 19.803 18.408 1.00 34.72 122 GLU A C 1
ATOM 944 O O . GLU A 1 122 ? 45.520 20.977 18.531 1.00 34.72 122 GLU A O 1
ATOM 949 N N . PRO A 1 123 ? 46.682 19.223 19.347 1.00 44.59 123 PRO A N 1
ATOM 950 C CA . PRO A 1 123 ? 48.093 18.954 19.035 1.00 44.59 123 PRO A CA 1
ATOM 951 C C . PRO A 1 123 ? 48.788 17.775 19.757 1.00 44.59 123 PRO A C 1
ATOM 953 O O . PRO A 1 123 ? 48.361 17.292 20.801 1.00 44.59 123 PRO A O 1
ATOM 956 N N . ALA A 1 124 ? 49.976 17.469 19.221 1.00 29.14 124 ALA A N 1
ATOM 957 C CA . ALA A 1 124 ? 51.232 17.180 19.928 1.00 29.14 124 ALA A CA 1
ATOM 958 C C . ALA A 1 124 ? 51.800 15.740 19.895 1.00 29.14 124 ALA A C 1
ATOM 960 O O . ALA A 1 124 ? 51.382 14.844 20.618 1.00 29.14 124 ALA A O 1
ATOM 961 N N . LEU A 1 125 ? 52.947 15.678 19.203 1.00 28.80 125 LEU A N 1
ATOM 962 C CA . LEU A 1 125 ? 54.253 15.181 19.670 1.00 28.80 125 LEU A CA 1
ATOM 963 C C . L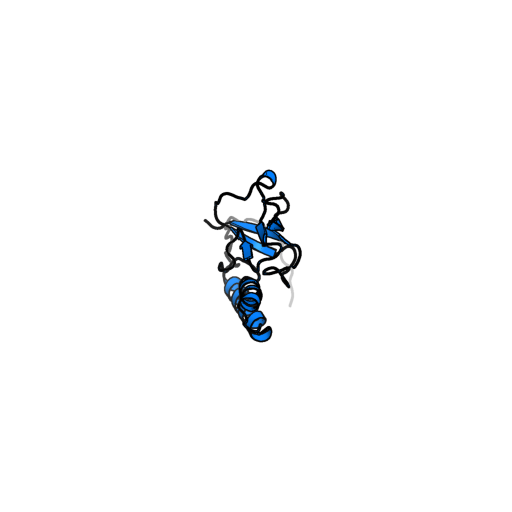EU A 1 125 ? 54.700 13.736 19.344 1.00 28.80 125 LEU A C 1
ATOM 965 O O . LEU A 1 1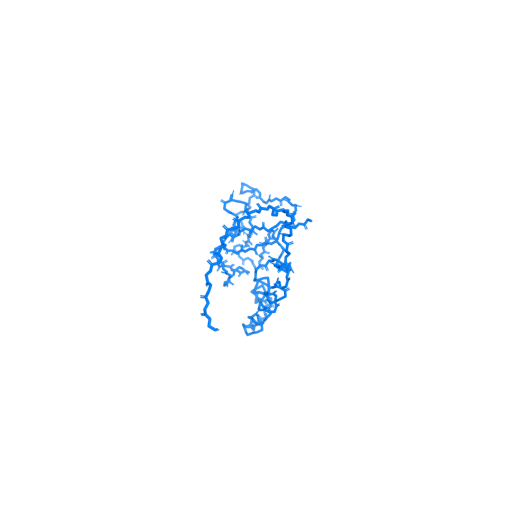25 ? 54.378 12.774 20.026 1.00 28.80 125 LEU A O 1
ATOM 969 N N . ALA A 1 126 ? 55.639 13.700 18.389 1.00 29.42 126 ALA A N 1
ATOM 970 C CA . ALA A 1 126 ? 56.974 13.088 18.460 1.00 29.42 126 ALA A CA 1
ATOM 971 C C . ALA A 1 126 ? 57.149 11.557 18.568 1.00 29.42 126 ALA A C 1
ATOM 973 O O . ALA A 1 126 ? 57.040 10.960 19.633 1.00 29.42 126 ALA A O 1
ATOM 974 N N . ALA A 1 127 ? 57.699 10.994 17.486 1.00 30.97 127 ALA A N 1
ATOM 975 C CA . ALA A 1 127 ? 58.819 10.041 17.497 1.00 30.97 127 ALA A CA 1
ATOM 976 C C . ALA A 1 127 ? 59.596 10.241 16.171 1.00 30.97 127 ALA A C 1
ATOM 978 O O . ALA A 1 127 ? 59.049 10.010 15.100 1.00 30.97 127 ALA A O 1
ATOM 979 N N . ILE A 1 128 ? 60.688 11.014 16.153 1.00 33.03 128 ILE A N 1
ATOM 980 C CA . ILE A 1 128 ? 62.094 10.571 16.278 1.00 33.03 128 ILE A CA 1
ATOM 981 C C . ILE A 1 128 ? 62.505 9.538 15.208 1.00 33.03 128 ILE A C 1
ATOM 983 O O . ILE A 1 128 ? 62.249 8.347 15.344 1.00 33.03 128 ILE A O 1
ATOM 987 N N . ASP A 1 129 ? 63.160 10.065 14.165 1.00 34.06 129 ASP A N 1
ATOM 988 C CA . ASP A 1 129 ? 64.457 9.654 13.592 1.00 34.06 129 ASP A CA 1
ATOM 989 C C . ASP A 1 129 ? 64.879 8.176 13.696 1.00 34.06 129 ASP A C 1
ATOM 991 O O . ASP A 1 129 ? 65.176 7.725 14.801 1.00 34.06 129 ASP A O 1
ATOM 995 N N . ARG A 1 130 ? 65.024 7.494 12.537 1.00 37.00 130 ARG A N 1
ATOM 996 C CA . ARG A 1 130 ? 66.197 6.659 12.163 1.00 37.00 130 ARG A CA 1
ATOM 997 C C . ARG A 1 130 ? 66.356 6.539 10.633 1.00 37.00 130 ARG A C 1
ATOM 999 O O . ARG A 1 130 ? 65.595 5.840 9.979 1.00 37.00 130 ARG A O 1
ATOM 1006 N N . THR A 1 131 ? 67.354 7.246 10.104 1.00 36.78 131 THR A N 1
ATOM 1007 C CA . THR A 1 131 ? 68.463 6.780 9.229 1.00 36.78 131 THR A CA 1
ATOM 1008 C C . THR A 1 131 ? 68.239 5.697 8.140 1.00 36.78 131 THR A C 1
ATOM 1010 O O . THR A 1 131 ? 67.799 4.587 8.428 1.00 36.78 131 THR A O 1
ATOM 1013 N N . SER A 1 132 ? 68.818 5.986 6.957 1.00 38.72 132 SER A N 1
ATOM 1014 C CA . SER A 1 132 ? 69.499 5.072 6.001 1.00 38.72 132 SER A CA 1
ATOM 1015 C C . SER A 1 132 ? 68.734 4.605 4.751 1.00 38.72 132 SER A C 1
ATOM 1017 O O . SER A 1 132 ? 68.062 3.578 4.790 1.00 38.72 132 SER A O 1
ATOM 1019 N N . ALA A 1 133 ? 68.949 5.293 3.622 1.00 39.19 133 ALA A N 1
ATOM 1020 C CA . ALA A 1 133 ? 69.655 4.810 2.413 1.00 39.19 133 ALA A CA 1
ATOM 1021 C C . ALA A 1 133 ? 69.377 5.740 1.220 1.00 39.19 133 ALA A C 1
ATOM 1023 O O . ALA A 1 133 ? 68.186 6.000 0.942 1.00 39.19 133 ALA A O 1
#

pLDDT: mean 83.85, std 22.77, range [28.8, 98.62]

Sequence (133 aa):
HGKTSSVFHTNTGVLQGLSDPFTATRYHSLTILPETLPAELEVTARTRSGVIMGVRHIELPIHGVQFHPESILTEGGHRMLANWLTYCGQDRDDALVRRLEREVVDSLAPLGRHDDGVVSSEPALAAIDRTSA